Protein AF-A0A257LMH9-F1 (afdb_monomer_lite)

Structure (mmCIF, N/CA/C/O backbone):
data_AF-A0A257LMH9-F1
#
_entry.id   AF-A0A257LMH9-F1
#
loop_
_atom_site.group_PDB
_atom_site.id
_atom_site.type_symbol
_atom_site.label_atom_id
_atom_site.label_alt_id
_atom_site.label_comp_id
_atom_site.label_asym_id
_atom_site.label_entity_id
_atom_site.label_seq_id
_atom_site.pdbx_PDB_ins_code
_atom_site.Cartn_x
_atom_site.Cartn_y
_atom_site.Cartn_z
_atom_site.occupancy
_atom_site.B_iso_or_equiv
_atom_site.auth_seq_id
_atom_site.auth_comp_id
_atom_site.auth_asym_id
_atom_site.auth_atom_id
_atom_site.pdbx_PDB_model_num
ATOM 1 N N . SER A 1 1 ? 42.436 -6.510 -31.311 1.00 40.59 1 SER A N 1
ATOM 2 C CA . SER A 1 1 ? 41.324 -6.648 -30.361 1.00 40.59 1 SER A CA 1
ATOM 3 C C . SER A 1 1 ? 40.575 -5.339 -30.351 1.00 40.59 1 SER A C 1
ATOM 5 O O . SER A 1 1 ? 41.022 -4.417 -29.686 1.00 40.59 1 SER A O 1
ATOM 7 N N . ASP A 1 2 ? 39.540 -5.230 -31.183 1.00 46.16 2 ASP A N 1
ATOM 8 C CA . ASP A 1 2 ? 38.644 -4.071 -31.188 1.00 46.16 2 ASP A CA 1
ATOM 9 C C . ASP A 1 2 ? 37.632 -4.255 -30.064 1.00 46.16 2 ASP A C 1
ATOM 11 O O . ASP A 1 2 ? 36.817 -5.180 -30.085 1.00 46.16 2 ASP A O 1
ATOM 15 N N . ASP A 1 3 ? 37.742 -3.402 -29.055 1.00 53.22 3 ASP A N 1
ATOM 16 C CA . ASP A 1 3 ? 36.813 -3.341 -27.940 1.00 53.22 3 ASP A CA 1
ATOM 17 C C . ASP A 1 3 ? 35.546 -2.622 -28.434 1.00 53.22 3 ASP A C 1
ATOM 19 O O . ASP A 1 3 ? 35.486 -1.393 -28.525 1.00 53.22 3 ASP A O 1
ATOM 23 N N . LEU A 1 4 ? 34.556 -3.410 -28.863 1.00 55.22 4 LEU A N 1
ATOM 24 C CA . LEU A 1 4 ? 33.234 -2.961 -29.312 1.00 55.22 4 LEU A CA 1
ATOM 25 C C . LEU A 1 4 ? 32.451 -2.388 -28.125 1.00 55.22 4 LEU A C 1
ATOM 27 O O . LEU A 1 4 ? 31.513 -2.996 -27.609 1.00 55.22 4 LEU A O 1
ATOM 31 N N . THR A 1 5 ? 32.828 -1.192 -27.685 1.00 62.03 5 THR A N 1
ATOM 32 C CA . THR A 1 5 ? 31.964 -0.399 -26.815 1.00 62.03 5 THR A CA 1
ATOM 33 C C . THR A 1 5 ? 30.799 0.115 -27.667 1.00 62.03 5 THR A C 1
ATOM 35 O O . THR A 1 5 ? 31.030 0.764 -28.691 1.00 62.03 5 THR A O 1
ATOM 38 N N . PRO A 1 6 ? 29.534 -0.206 -27.327 1.00 61.66 6 PRO A N 1
ATOM 39 C CA . PRO A 1 6 ? 28.395 0.356 -28.041 1.00 61.66 6 PRO A CA 1
ATOM 40 C C . PRO A 1 6 ? 28.499 1.881 -28.000 1.00 61.66 6 PRO A C 1
ATOM 42 O O . PRO A 1 6 ? 28.875 2.451 -26.972 1.00 61.66 6 PRO A O 1
ATOM 45 N N . SER A 1 7 ? 28.175 2.545 -29.115 1.00 67.06 7 SER A N 1
ATOM 46 C CA . SER A 1 7 ? 28.100 4.004 -29.151 1.00 67.06 7 SER A CA 1
ATOM 47 C C . SER A 1 7 ? 27.263 4.465 -27.956 1.00 67.06 7 SER A C 1
ATOM 49 O O . SER A 1 7 ? 26.165 3.958 -27.734 1.00 67.06 7 SER A O 1
ATOM 51 N N . SER A 1 8 ? 27.814 5.374 -27.144 1.00 75.38 8 SER A N 1
ATOM 52 C CA . SER A 1 8 ? 27.249 5.788 -25.844 1.00 75.38 8 SER A CA 1
ATOM 53 C C . SER A 1 8 ? 25.739 6.081 -25.906 1.00 75.38 8 SER A C 1
ATOM 55 O O . SER A 1 8 ? 24.995 5.758 -24.981 1.00 75.38 8 SER A O 1
ATOM 57 N N . ASN A 1 9 ? 25.279 6.594 -27.054 1.00 85.12 9 ASN A N 1
ATOM 58 C CA . ASN A 1 9 ? 23.871 6.839 -27.346 1.00 85.12 9 ASN A CA 1
ATOM 59 C C . ASN A 1 9 ? 23.023 5.552 -27.412 1.00 85.12 9 ASN A C 1
ATOM 61 O O . ASN A 1 9 ? 22.050 5.428 -26.679 1.00 85.12 9 ASN A O 1
ATOM 65 N N . LEU A 1 10 ? 23.442 4.541 -28.186 1.00 91.50 10 LEU A N 1
ATOM 66 C CA . LEU A 1 10 ? 22.728 3.262 -28.291 1.00 91.50 10 LEU A CA 1
ATOM 67 C C . LEU A 1 10 ? 22.630 2.552 -26.933 1.00 91.50 10 LEU A C 1
ATOM 69 O O . LEU A 1 10 ? 21.593 1.982 -26.598 1.00 91.50 10 LEU A O 1
ATOM 73 N N . PHE A 1 11 ? 23.703 2.583 -26.138 1.00 92.19 11 PHE A N 1
ATOM 74 C CA . PHE A 1 11 ? 23.678 2.003 -24.796 1.00 92.19 11 PHE A CA 1
ATOM 75 C C . PHE A 1 11 ? 22.694 2.733 -23.872 1.00 92.19 11 PHE A C 1
ATOM 77 O O . PHE A 1 11 ? 21.939 2.074 -23.154 1.00 92.19 11 PHE A O 1
ATOM 84 N N . SER A 1 12 ? 22.681 4.073 -23.894 1.00 93.75 12 SER A N 1
ATOM 85 C CA . SER A 1 12 ? 21.724 4.864 -23.112 1.00 93.75 12 SER A CA 1
ATOM 86 C C . SER A 1 12 ? 20.286 4.569 -23.532 1.00 93.75 12 SER A C 1
ATOM 88 O O . SER A 1 12 ? 19.462 4.286 -22.667 1.00 93.75 12 SER A O 1
ATOM 90 N N . ASP A 1 13 ? 20.008 4.531 -24.836 1.00 95.00 13 ASP A N 1
ATOM 91 C CA . ASP A 1 13 ? 18.673 4.256 -25.372 1.00 95.00 13 ASP A CA 1
ATOM 92 C C . ASP A 1 13 ? 18.162 2.878 -24.931 1.00 95.00 13 ASP A C 1
ATOM 94 O O . ASP A 1 13 ? 17.058 2.749 -24.401 1.00 95.00 13 ASP A O 1
ATOM 98 N N . VAL A 1 14 ? 18.984 1.831 -25.074 1.00 96.00 14 VAL A N 1
ATOM 99 C CA . VAL A 1 14 ? 18.616 0.470 -24.645 1.00 96.00 14 VAL A CA 1
ATOM 100 C C . VAL A 1 14 ? 18.404 0.406 -23.131 1.00 96.00 14 VAL A C 1
ATOM 102 O O . VAL A 1 14 ? 17.457 -0.234 -22.663 1.00 96.00 14 VAL A O 1
ATOM 105 N N . ARG A 1 15 ? 19.256 1.077 -22.345 1.00 96.00 15 ARG A N 1
ATOM 106 C CA . ARG A 1 15 ? 19.101 1.164 -20.888 1.00 96.00 15 ARG A CA 1
ATOM 107 C C . ARG A 1 15 ? 17.784 1.842 -20.513 1.00 96.00 15 ARG A C 1
ATOM 109 O O . ARG A 1 15 ? 17.106 1.353 -19.609 1.00 96.00 15 ARG A O 1
ATOM 116 N N . ASP A 1 16 ? 17.427 2.927 -21.187 1.00 96.44 16 ASP A N 1
ATOM 117 C CA . ASP A 1 16 ? 16.239 3.721 -20.875 1.00 96.44 16 ASP A CA 1
ATOM 118 C C . ASP A 1 16 ? 14.958 2.973 -21.282 1.00 96.44 16 ASP A C 1
ATOM 120 O O . ASP A 1 16 ? 14.041 2.862 -20.468 1.00 96.44 16 ASP A O 1
ATOM 124 N N . ILE A 1 17 ? 14.950 2.298 -22.441 1.00 97.38 17 ILE A N 1
ATOM 125 C CA . ILE A 1 17 ? 13.869 1.379 -22.846 1.00 97.38 17 ILE A CA 1
ATOM 126 C C . ILE A 1 17 ? 13.663 0.280 -21.791 1.00 97.38 17 ILE A C 1
ATOM 128 O O . ILE A 1 17 ? 12.533 0.006 -21.375 1.00 97.38 17 ILE A O 1
ATOM 132 N N . LEU A 1 18 ? 14.747 -0.351 -21.321 1.00 96.31 18 LEU A N 1
ATOM 133 C CA . LEU A 1 18 ? 14.668 -1.387 -20.286 1.00 96.31 18 LEU A CA 1
ATOM 134 C C . LEU A 1 18 ? 14.183 -0.825 -18.944 1.00 96.31 18 LEU A C 1
ATOM 136 O O . LEU A 1 18 ? 13.413 -1.487 -18.241 1.00 96.31 18 LEU A O 1
ATOM 140 N N . ALA A 1 19 ? 14.633 0.371 -18.568 1.00 95.50 19 ALA A N 1
ATOM 141 C CA . ALA A 1 19 ? 14.211 1.036 -17.343 1.00 95.50 19 ALA A CA 1
ATOM 142 C C . ALA A 1 19 ? 12.713 1.372 -17.372 1.00 95.50 19 ALA A C 1
ATOM 144 O O . ALA A 1 19 ? 12.016 1.115 -16.386 1.00 95.50 19 ALA A O 1
ATOM 145 N N . ASP A 1 20 ? 12.205 1.871 -18.496 1.00 95.25 20 ASP A N 1
ATOM 146 C CA . ASP A 1 20 ? 10.794 2.211 -18.660 1.00 95.25 20 ASP A CA 1
ATOM 147 C C . ASP A 1 20 ? 9.905 0.965 -18.692 1.00 95.25 20 ASP A C 1
ATOM 149 O O . ASP A 1 20 ? 8.897 0.917 -17.981 1.00 95.25 20 ASP A O 1
ATOM 153 N N . ALA A 1 21 ? 10.315 -0.089 -19.407 1.00 95.38 21 ALA A N 1
ATOM 154 C CA . ALA A 1 21 ? 9.603 -1.367 -19.414 1.00 95.38 21 ALA A CA 1
ATOM 155 C C . ALA A 1 21 ? 9.501 -1.970 -18.002 1.00 95.38 21 ALA A C 1
ATOM 157 O O . ALA A 1 21 ? 8.430 -2.410 -17.574 1.00 95.38 21 ALA A O 1
ATOM 158 N N . ARG A 1 22 ? 10.599 -1.935 -17.232 1.00 93.62 22 ARG A N 1
ATOM 159 C CA . ARG A 1 22 ? 10.604 -2.375 -15.829 1.00 93.62 22 ARG A CA 1
ATOM 160 C C . ARG A 1 22 ? 9.681 -1.518 -14.973 1.00 93.62 22 ARG A C 1
ATOM 162 O O . ARG A 1 22 ? 8.899 -2.072 -14.204 1.00 93.62 22 ARG A O 1
ATOM 169 N N . ARG A 1 23 ? 9.738 -0.188 -15.103 1.00 89.88 23 ARG A N 1
ATOM 170 C CA . ARG A 1 23 ? 8.880 0.733 -14.341 1.00 89.88 23 ARG A CA 1
ATOM 171 C C . ARG A 1 23 ? 7.401 0.445 -14.601 1.00 89.88 23 ARG A C 1
ATOM 173 O O . ARG A 1 23 ? 6.645 0.311 -13.643 1.00 89.88 23 ARG A O 1
ATOM 180 N N . ALA A 1 24 ? 7.015 0.270 -15.863 1.00 88.06 24 ALA A N 1
ATOM 181 C CA . ALA A 1 24 ? 5.647 -0.068 -16.245 1.00 88.06 24 ALA A CA 1
ATOM 182 C C . ALA A 1 24 ? 5.187 -1.401 -15.628 1.00 88.06 24 ALA A C 1
ATOM 184 O O . ALA A 1 24 ? 4.109 -1.465 -15.032 1.00 88.06 24 ALA A O 1
ATOM 185 N N . ALA A 1 25 ? 6.026 -2.441 -15.696 1.00 90.88 25 ALA A N 1
ATOM 186 C CA . ALA A 1 25 ? 5.729 -3.737 -15.090 1.00 90.88 25 ALA A CA 1
ATOM 187 C C . ALA A 1 25 ? 5.557 -3.634 -13.564 1.00 90.88 25 ALA A C 1
ATOM 189 O O . ALA A 1 25 ? 4.579 -4.144 -13.017 1.00 90.88 25 ALA A O 1
ATOM 190 N N . TYR A 1 26 ? 6.461 -2.929 -12.875 1.00 87.19 26 TYR A N 1
ATOM 191 C CA . TYR A 1 26 ? 6.362 -2.718 -11.429 1.00 87.19 26 TYR A CA 1
ATOM 192 C C . TYR A 1 26 ? 5.079 -1.985 -11.038 1.00 87.19 26 TYR A C 1
ATOM 194 O O . TYR A 1 26 ? 4.421 -2.392 -10.081 1.00 87.19 26 TYR A O 1
ATOM 202 N N . THR A 1 27 ? 4.702 -0.937 -11.772 1.00 84.88 27 THR A N 1
ATOM 203 C CA . THR A 1 27 ? 3.460 -0.202 -11.517 1.00 84.88 27 THR A CA 1
ATOM 204 C C . THR A 1 27 ? 2.241 -1.102 -11.697 1.00 84.88 27 THR A C 1
ATOM 206 O O . THR A 1 27 ? 1.414 -1.168 -10.791 1.00 84.88 27 THR A O 1
ATOM 209 N N . ALA A 1 28 ? 2.158 -1.850 -12.801 1.00 86.75 28 ALA A N 1
ATOM 210 C CA . ALA A 1 28 ? 1.034 -2.745 -13.072 1.00 86.75 28 ALA A CA 1
ATOM 211 C C . ALA A 1 28 ? 0.881 -3.829 -11.990 1.00 86.75 28 ALA A C 1
ATOM 213 O O . ALA A 1 28 ? -0.214 -4.038 -11.463 1.00 86.75 28 ALA A O 1
ATOM 214 N N . VAL A 1 29 ? 1.991 -4.468 -11.603 1.00 88.31 29 VAL A N 1
ATOM 215 C CA . VAL A 1 29 ? 2.006 -5.466 -10.525 1.00 88.31 29 VAL A CA 1
ATOM 216 C C . VAL A 1 29 ? 1.597 -4.834 -9.198 1.00 88.31 29 VAL A C 1
ATOM 218 O O . VAL A 1 29 ? 0.765 -5.392 -8.487 1.00 88.31 29 VAL A O 1
ATOM 221 N N . ASN A 1 30 ? 2.131 -3.658 -8.860 1.00 87.12 30 ASN A N 1
ATOM 222 C CA . ASN A 1 30 ? 1.775 -2.973 -7.622 1.00 87.12 30 ASN A CA 1
ATOM 223 C C . ASN A 1 30 ? 0.272 -2.664 -7.556 1.00 87.12 30 ASN A C 1
ATOM 225 O O . ASN A 1 30 ? -0.362 -2.971 -6.547 1.00 87.12 30 ASN A O 1
ATOM 229 N N . SER A 1 31 ? -0.307 -2.106 -8.623 1.00 85.06 31 SER A N 1
ATOM 230 C CA . SER A 1 31 ? -1.738 -1.792 -8.675 1.00 85.06 31 SER A CA 1
ATOM 231 C C . SER A 1 31 ? -2.597 -3.050 -8.514 1.00 85.06 31 SER A C 1
ATOM 233 O O . SER A 1 31 ? -3.538 -3.049 -7.718 1.00 85.06 31 SER A O 1
ATOM 235 N N . ALA A 1 32 ? -2.245 -4.140 -9.204 1.00 88.38 32 ALA A N 1
ATOM 236 C CA . ALA A 1 32 ? -2.947 -5.417 -9.089 1.00 88.38 32 ALA A CA 1
ATOM 237 C C . ALA A 1 32 ? -2.871 -5.991 -7.664 1.00 88.38 32 ALA A C 1
ATOM 239 O O . ALA A 1 32 ? -3.884 -6.416 -7.108 1.00 88.38 32 ALA A O 1
ATOM 240 N N . MET A 1 33 ? -1.692 -5.946 -7.036 1.00 90.12 33 MET A N 1
ATOM 241 C CA . MET A 1 33 ? -1.501 -6.447 -5.673 1.00 90.12 33 MET A CA 1
ATOM 242 C C . MET A 1 33 ? -2.252 -5.612 -4.635 1.00 90.12 33 MET A C 1
ATOM 244 O O . MET A 1 33 ? -2.874 -6.176 -3.740 1.00 90.12 33 MET A O 1
ATOM 248 N N . VAL A 1 34 ? -2.249 -4.280 -4.751 1.00 89.56 34 VAL A N 1
ATOM 249 C CA . VAL A 1 34 ? -3.021 -3.404 -3.852 1.00 89.56 34 VAL A CA 1
ATOM 250 C C . VAL A 1 34 ? -4.517 -3.700 -3.961 1.00 89.56 34 VAL A C 1
ATOM 252 O O . VAL A 1 34 ? -5.185 -3.827 -2.933 1.00 89.56 34 VAL A O 1
ATOM 255 N N . ALA A 1 35 ? -5.036 -3.880 -5.178 1.00 88.44 35 ALA A N 1
ATOM 256 C CA . ALA A 1 35 ? -6.424 -4.285 -5.381 1.00 88.44 35 ALA A CA 1
ATOM 257 C C . ALA A 1 35 ? -6.712 -5.653 -4.739 1.00 88.44 35 ALA A C 1
ATOM 259 O O . ALA A 1 35 ? -7.690 -5.791 -4.005 1.00 88.44 35 ALA A O 1
ATOM 260 N N . ALA A 1 36 ? -5.834 -6.642 -4.935 1.00 91.75 36 ALA A N 1
ATOM 261 C CA . ALA A 1 36 ? -5.971 -7.963 -4.324 1.00 91.75 36 ALA A CA 1
ATOM 262 C C . ALA A 1 36 ? -5.987 -7.893 -2.788 1.00 91.75 36 ALA A C 1
ATOM 264 O O . ALA A 1 36 ? -6.843 -8.505 -2.153 1.00 91.75 36 ALA A O 1
ATOM 265 N N . TYR A 1 37 ? -5.103 -7.102 -2.175 1.00 92.38 37 TYR A N 1
ATOM 266 C CA . TYR A 1 37 ? -5.069 -6.914 -0.722 1.00 92.38 37 TYR A CA 1
ATOM 267 C C . TYR A 1 37 ? -6.358 -6.302 -0.175 1.00 92.38 37 TYR A C 1
ATOM 269 O O . TYR A 1 37 ? -6.825 -6.717 0.887 1.00 92.38 37 TYR A O 1
ATOM 277 N N . TRP A 1 38 ? -6.964 -5.356 -0.896 1.00 91.62 38 TRP A N 1
ATOM 278 C CA . TRP A 1 38 ? -8.267 -4.810 -0.518 1.00 91.62 38 TRP A CA 1
ATOM 279 C C . TRP A 1 38 ? -9.368 -5.877 -0.586 1.00 91.62 38 TRP A C 1
ATOM 281 O O . TRP A 1 38 ? -10.133 -6.026 0.365 1.00 91.62 38 TRP A O 1
ATOM 291 N N . GLN A 1 39 ? -9.406 -6.669 -1.664 1.00 91.81 39 GLN A N 1
ATOM 292 C CA . GLN A 1 39 ? -10.387 -7.751 -1.835 1.00 91.81 39 GLN A CA 1
ATOM 293 C C . GLN A 1 39 ? -10.243 -8.835 -0.760 1.00 91.81 39 GLN A C 1
ATOM 295 O O . GLN A 1 39 ? -11.241 -9.310 -0.221 1.00 91.81 39 GLN A O 1
ATOM 300 N N . ILE A 1 40 ? -9.006 -9.190 -0.395 1.00 93.69 40 ILE A N 1
ATOM 301 C CA . ILE A 1 40 ? -8.729 -10.105 0.720 1.00 93.69 40 ILE A CA 1
ATOM 302 C C . ILE A 1 40 ? -9.273 -9.518 2.025 1.00 93.69 40 ILE A C 1
ATOM 304 O O . ILE A 1 40 ? -9.949 -10.215 2.777 1.00 93.69 40 ILE A O 1
ATOM 308 N N . GLY A 1 41 ? -9.022 -8.230 2.276 1.00 93.00 41 GLY A N 1
ATOM 309 C CA . GLY A 1 41 ? -9.570 -7.517 3.426 1.00 93.00 41 GLY A CA 1
ATOM 310 C C . GLY A 1 41 ? -11.093 -7.574 3.495 1.00 93.00 41 GLY A C 1
ATOM 311 O O . GLY A 1 41 ? -11.639 -7.898 4.549 1.00 93.00 41 GLY A O 1
ATOM 312 N N . ARG A 1 42 ? -11.765 -7.324 2.365 1.00 92.31 42 ARG A N 1
ATOM 313 C CA . ARG A 1 42 ? -13.222 -7.435 2.242 1.00 92.31 42 ARG A CA 1
ATOM 314 C C . ARG A 1 42 ? -13.697 -8.838 2.597 1.00 92.31 42 ARG A C 1
ATOM 316 O O . ARG A 1 42 ? -14.545 -8.986 3.469 1.00 92.31 42 ARG A O 1
ATOM 323 N N . ARG A 1 43 ? -13.101 -9.863 1.980 1.00 93.69 43 ARG A N 1
ATOM 324 C CA . ARG A 1 43 ? -13.506 -11.258 2.182 1.00 93.69 43 ARG A CA 1
ATOM 325 C C . ARG A 1 43 ? -13.326 -11.715 3.630 1.00 93.69 43 ARG A C 1
ATOM 327 O O . ARG A 1 43 ? -14.172 -12.456 4.123 1.00 93.69 43 ARG A O 1
ATOM 334 N N . ILE A 1 44 ? -12.260 -11.263 4.303 1.00 92.56 44 ILE A N 1
ATOM 335 C CA . ILE A 1 44 ? -12.036 -11.504 5.738 1.00 92.56 44 ILE A CA 1
ATOM 336 C C . ILE A 1 44 ? -13.175 -10.897 6.563 1.00 92.56 44 ILE A C 1
ATOM 338 O O . ILE A 1 44 ? -13.734 -11.581 7.412 1.00 92.56 44 ILE A O 1
ATOM 342 N N . VAL A 1 45 ? -13.537 -9.634 6.314 1.00 91.31 45 VAL A N 1
ATOM 343 C CA . VAL A 1 45 ? -14.593 -8.951 7.079 1.00 91.31 45 VAL A CA 1
ATOM 344 C C . VAL A 1 45 ? -15.972 -9.561 6.823 1.00 91.31 45 VAL A C 1
ATOM 346 O O . VAL A 1 45 ? -16.737 -9.734 7.767 1.00 91.31 45 VAL A O 1
ATOM 349 N N . GLU A 1 46 ? -16.277 -9.940 5.582 1.00 90.19 46 GLU A N 1
ATOM 350 C CA . GLU A 1 46 ? -17.517 -10.649 5.236 1.00 90.19 46 GLU A CA 1
ATOM 351 C C . GLU A 1 46 ? -17.620 -12.000 5.963 1.00 90.19 46 GLU A C 1
ATOM 353 O O . GLU A 1 46 ? -18.670 -12.327 6.512 1.00 90.19 46 GLU A O 1
ATOM 358 N N . GLU A 1 47 ? -16.525 -12.769 6.023 1.00 89.19 47 GLU A N 1
ATOM 359 C CA . GLU A 1 47 ? -16.487 -14.054 6.738 1.00 89.19 47 GLU A CA 1
ATOM 360 C C . GLU A 1 47 ? -16.661 -13.870 8.255 1.00 89.19 47 GLU A C 1
ATOM 362 O O . GLU A 1 47 ? -17.405 -14.610 8.895 1.00 89.19 47 GLU A O 1
ATOM 367 N N . GLU A 1 48 ? -16.026 -12.846 8.836 1.00 86.00 48 GLU A N 1
ATOM 368 C CA . GLU A 1 48 ? -16.186 -12.501 10.255 1.00 86.00 48 GLU A CA 1
ATOM 369 C C . GLU A 1 48 ? -17.632 -12.111 10.607 1.00 86.00 48 GLU A C 1
ATOM 371 O O . GLU A 1 48 ? -18.093 -12.418 11.704 1.00 86.00 48 GLU A O 1
ATOM 376 N N . GLN A 1 49 ? -18.349 -11.447 9.695 1.00 80.75 49 GLN A N 1
ATOM 377 C CA . GLN A 1 49 ? -19.740 -11.019 9.894 1.00 80.75 49 GLN A CA 1
ATOM 378 C C . GLN A 1 49 ? -20.752 -12.153 9.670 1.00 80.75 49 GLN A C 1
ATOM 380 O O . GLN A 1 49 ? -21.764 -12.216 10.369 1.00 80.75 49 GLN A O 1
ATOM 385 N N . GLY A 1 50 ? -20.485 -13.053 8.717 1.00 70.31 50 GLY A N 1
ATOM 386 C CA . GLY A 1 50 ? -21.312 -14.236 8.447 1.00 70.31 50 GLY A CA 1
ATOM 387 C C . GLY A 1 50 ? -21.188 -15.328 9.516 1.00 70.31 50 GLY A C 1
ATOM 388 O O . GLY A 1 50 ? -22.122 -16.102 9.730 1.00 70.31 50 GLY A O 1
ATOM 389 N N . GLY A 1 51 ? -20.064 -15.368 10.238 1.00 62.31 51 GLY A N 1
ATOM 390 C CA . GLY A 1 51 ? -19.858 -16.229 11.400 1.00 62.31 51 GLY A CA 1
ATOM 391 C C . GLY A 1 51 ? -20.563 -15.686 12.644 1.00 62.31 51 GLY A C 1
ATOM 392 O O . GLY A 1 51 ? -19.942 -15.033 13.477 1.00 62.31 51 GLY A O 1
ATOM 393 N N . SER A 1 52 ? -21.862 -15.959 12.794 1.00 48.91 52 SER A N 1
ATOM 394 C CA . SER A 1 52 ? -22.672 -15.516 13.938 1.00 48.91 52 SER A CA 1
ATOM 395 C C . SER A 1 52 ? -21.965 -15.708 15.290 1.00 48.91 52 SER A C 1
ATOM 397 O O . SER A 1 52 ? -21.663 -16.835 15.679 1.00 48.91 52 SER A O 1
ATOM 399 N N . ALA A 1 53 ? -21.761 -14.611 16.026 1.00 48.50 53 ALA A N 1
ATOM 400 C CA . ALA A 1 53 ? -21.679 -14.562 17.492 1.00 48.50 53 ALA A CA 1
ATOM 401 C C . ALA A 1 53 ? -20.794 -15.615 18.200 1.00 48.50 53 ALA A C 1
ATOM 403 O O . ALA A 1 53 ? -21.084 -16.015 19.327 1.00 48.50 53 ALA A O 1
ATOM 404 N N . LYS A 1 54 ? -19.697 -16.069 17.586 1.00 52.50 54 LYS A N 1
ATOM 405 C CA . LYS A 1 54 ? -18.695 -16.903 18.262 1.00 52.50 54 LYS A CA 1
ATOM 406 C C . LYS A 1 54 ? -17.396 -16.121 18.311 1.00 52.50 54 LYS A C 1
ATOM 408 O O . LYS A 1 54 ? -16.658 -16.111 17.330 1.00 52.50 54 LYS A O 1
ATOM 413 N N . SER A 1 55 ? -17.100 -15.482 19.446 1.00 54.03 55 SER A N 1
ATOM 414 C CA . SER A 1 55 ? -15.855 -14.715 19.637 1.00 54.03 55 SER A CA 1
ATOM 415 C C . SER A 1 55 ? -14.594 -15.528 19.287 1.00 54.03 55 SER A C 1
ATOM 417 O O . SER A 1 55 ? -13.607 -14.959 18.842 1.00 54.03 55 SER A O 1
ATOM 419 N N . ASN A 1 56 ? -14.667 -16.864 19.343 1.00 58.16 56 ASN A N 1
ATOM 420 C CA . ASN A 1 56 ? -13.586 -17.775 18.951 1.00 58.16 56 ASN A CA 1
ATOM 421 C C . ASN A 1 56 ? -13.347 -17.921 17.433 1.00 58.16 56 ASN A C 1
ATOM 423 O O . ASN A 1 56 ? -12.277 -18.386 17.039 1.00 58.16 56 ASN A O 1
ATOM 427 N N . TYR A 1 57 ? -14.312 -17.595 16.563 1.00 59.94 57 TYR A N 1
ATOM 428 C CA . TYR A 1 57 ? -14.171 -17.818 15.115 1.00 59.94 57 TYR A CA 1
ATOM 429 C C . TYR A 1 57 ? -13.253 -16.771 14.468 1.00 59.94 57 TYR A C 1
ATOM 431 O O . TYR A 1 57 ? -12.302 -17.127 13.772 1.00 59.94 57 TYR A O 1
ATOM 439 N N . GLY A 1 58 ? -13.451 -15.490 14.799 1.00 62.56 58 GLY A N 1
ATOM 440 C CA . GLY A 1 58 ? -12.557 -14.408 14.367 1.00 62.56 58 GLY A CA 1
ATOM 441 C C . GLY A 1 58 ? -11.130 -14.556 14.913 1.00 62.56 58 GLY A C 1
ATOM 442 O O . GLY A 1 58 ? -10.162 -14.254 14.214 1.00 62.56 58 GLY A O 1
ATOM 443 N N . GLU A 1 59 ? -10.978 -15.098 16.129 1.00 70.44 59 GLU A N 1
ATOM 444 C CA . GLU A 1 59 ? -9.665 -15.349 16.740 1.00 70.44 59 GLU A CA 1
ATOM 445 C C . GLU A 1 59 ? -8.852 -16.427 16.005 1.00 70.44 59 GLU A C 1
ATOM 447 O O . GLU A 1 59 ? -7.626 -16.317 15.920 1.00 70.44 59 GLU A O 1
ATOM 452 N N . ARG A 1 60 ? -9.511 -17.443 15.429 1.00 83.38 60 ARG A N 1
ATOM 453 C CA . ARG A 1 60 ? -8.851 -18.560 14.725 1.00 83.38 60 ARG A CA 1
ATOM 454 C C . ARG A 1 60 ? -8.729 -18.381 13.213 1.00 83.38 60 ARG A C 1
ATOM 456 O O . ARG A 1 60 ? -7.801 -18.942 12.628 1.00 83.38 60 ARG A O 1
ATOM 463 N N . LEU A 1 61 ? -9.587 -17.567 12.599 1.00 87.94 61 LEU A N 1
ATOM 464 C CA . LEU A 1 61 ? -9.607 -17.344 11.151 1.00 87.94 61 LEU A CA 1
ATOM 465 C C . LEU A 1 61 ? -8.256 -16.844 10.620 1.00 87.94 61 LEU A C 1
ATOM 467 O O . LEU A 1 61 ? -7.656 -17.454 9.737 1.00 87.94 61 LEU A O 1
ATOM 471 N N . LEU A 1 62 ? -7.748 -15.739 11.170 1.00 92.06 62 LEU A N 1
ATOM 472 C CA . LEU A 1 62 ? -6.517 -15.114 10.680 1.00 92.06 62 LEU A CA 1
ATOM 473 C C . LEU A 1 62 ? -5.258 -15.982 10.889 1.00 92.06 62 LEU A C 1
ATOM 475 O O . LEU A 1 62 ? -4.438 -16.044 9.967 1.00 92.06 62 LEU A O 1
ATOM 479 N N . PRO A 1 63 ? -5.049 -16.650 12.045 1.00 93.50 63 PRO A N 1
ATOM 480 C CA . PRO A 1 63 ? -3.921 -17.566 12.214 1.00 93.50 63 PRO A CA 1
ATOM 481 C C . PRO A 1 63 ? -3.952 -18.757 11.249 1.00 93.50 63 PRO A C 1
ATOM 483 O O . PRO A 1 63 ? -2.912 -19.116 10.690 1.00 93.50 63 PRO A O 1
ATOM 486 N N . GLU A 1 64 ? -5.123 -19.360 11.030 1.00 93.00 64 GLU A N 1
ATOM 487 C CA . GLU A 1 64 ? -5.280 -20.499 10.118 1.00 93.00 64 GLU A CA 1
ATOM 488 C C . GLU A 1 64 ? -5.056 -20.075 8.662 1.00 93.00 64 GLU A C 1
ATOM 490 O O . GLU A 1 64 ? -4.247 -20.689 7.958 1.00 93.00 64 GLU A O 1
ATOM 495 N N . LEU A 1 65 ? -5.669 -18.962 8.248 1.00 94.19 65 LEU A N 1
ATOM 496 C CA . LEU A 1 65 ? -5.497 -18.391 6.915 1.00 94.19 65 LEU A CA 1
ATOM 497 C C . LEU A 1 65 ? -4.034 -18.012 6.651 1.00 94.19 65 LEU A C 1
ATOM 499 O O . LEU A 1 65 ? -3.502 -18.302 5.582 1.00 94.19 65 LEU A O 1
ATOM 503 N N . SER A 1 66 ? -3.348 -17.431 7.640 1.00 95.56 66 SER A N 1
ATOM 504 C CA . SER A 1 66 ? -1.927 -17.103 7.511 1.00 95.56 66 SER A CA 1
ATOM 505 C C . SER A 1 66 ? -1.076 -18.346 7.293 1.00 95.56 66 SER A C 1
ATOM 507 O O . SER A 1 66 ? -0.210 -18.337 6.420 1.00 95.56 66 SER A O 1
ATOM 509 N N . ARG A 1 67 ? -1.317 -19.422 8.051 1.00 95.62 67 ARG A N 1
ATOM 510 C CA . ARG A 1 67 ? -0.564 -20.674 7.910 1.00 95.62 67 ARG A CA 1
ATOM 511 C C . ARG A 1 67 ? -0.754 -21.278 6.520 1.00 95.62 67 ARG A C 1
ATOM 513 O O . ARG A 1 67 ? 0.235 -21.653 5.893 1.00 95.62 67 ARG A O 1
ATOM 520 N N . ALA A 1 68 ? -1.998 -21.348 6.046 1.00 96.25 68 ALA A N 1
ATOM 521 C CA . ALA A 1 68 ? -2.328 -21.900 4.735 1.00 96.25 68 ALA A CA 1
ATOM 522 C C . ALA A 1 68 ? -1.712 -21.068 3.599 1.00 96.25 68 ALA A C 1
ATOM 524 O O . ALA A 1 68 ? -0.931 -21.590 2.806 1.00 96.25 68 ALA A O 1
ATOM 525 N N . LEU A 1 69 ? -1.961 -19.756 3.582 1.00 96.31 69 LEU A N 1
ATOM 526 C CA . LEU A 1 69 ? -1.467 -18.877 2.520 1.00 96.31 69 LEU A CA 1
ATOM 527 C C . LEU A 1 69 ? 0.053 -18.701 2.555 1.00 96.31 69 LEU A C 1
ATOM 529 O O . LEU A 1 69 ? 0.673 -18.579 1.506 1.00 96.31 69 LEU A O 1
ATOM 533 N N . THR A 1 70 ? 0.684 -18.716 3.733 1.00 95.81 70 THR A N 1
ATOM 534 C CA . THR A 1 70 ? 2.153 -18.661 3.817 1.00 95.81 70 THR A CA 1
ATOM 535 C C . THR A 1 70 ? 2.786 -19.931 3.254 1.00 95.81 70 THR A C 1
ATOM 537 O O . THR A 1 70 ? 3.846 -19.855 2.636 1.00 95.81 70 THR A O 1
ATOM 540 N N . LYS A 1 71 ? 2.146 -21.094 3.437 1.00 96.25 71 LYS A N 1
ATOM 541 C CA . LYS A 1 71 ? 2.607 -22.361 2.859 1.00 96.25 71 LYS A CA 1
ATOM 542 C C . LYS A 1 71 ? 2.503 -22.362 1.331 1.00 96.25 71 LYS A C 1
ATOM 544 O O . LYS A 1 71 ? 3.392 -22.894 0.679 1.00 96.25 71 LYS A O 1
ATOM 549 N N . GLU A 1 72 ? 1.441 -21.781 0.782 1.00 97.00 72 GLU A N 1
ATOM 550 C CA . GLU A 1 72 ? 1.168 -21.784 -0.660 1.00 97.00 72 GLU A CA 1
ATOM 551 C C . GLU A 1 72 ? 1.882 -20.649 -1.413 1.00 97.00 72 GLU A C 1
ATOM 553 O O . GLU A 1 72 ? 2.508 -20.883 -2.442 1.00 97.00 72 GLU A O 1
ATOM 558 N N . PHE A 1 73 ? 1.848 -19.427 -0.877 1.00 93.38 73 PHE A N 1
ATOM 559 C CA . PHE A 1 73 ? 2.305 -18.208 -1.557 1.00 93.38 73 PHE A CA 1
ATOM 560 C C . PHE A 1 73 ? 3.506 -17.523 -0.882 1.00 93.38 73 PHE A C 1
ATOM 562 O O . PHE A 1 73 ? 4.027 -16.523 -1.381 1.00 93.38 73 PHE A O 1
ATOM 569 N N . GLY A 1 74 ? 3.967 -18.027 0.264 1.00 91.50 74 GLY A N 1
ATOM 570 C CA . GLY A 1 74 ? 5.151 -17.526 0.959 1.00 91.50 74 GLY A CA 1
ATOM 571 C C . GLY A 1 74 ? 4.903 -16.354 1.918 1.00 91.50 74 GLY A C 1
ATOM 572 O O . GLY A 1 74 ? 3.791 -16.055 2.352 1.00 91.50 74 GLY A O 1
ATOM 573 N N . LYS A 1 75 ? 5.990 -15.662 2.287 1.00 85.38 75 LYS A N 1
ATOM 574 C CA . LYS A 1 75 ? 6.052 -14.714 3.424 1.00 85.38 75 LYS A CA 1
ATOM 575 C C . LYS A 1 75 ? 5.143 -13.476 3.301 1.00 85.38 75 LYS A C 1
ATOM 577 O O . LYS A 1 75 ? 4.980 -12.743 4.277 1.00 85.38 75 LYS A O 1
ATOM 582 N N . GLY A 1 76 ? 4.540 -13.241 2.133 1.00 87.88 76 GLY A N 1
ATOM 583 C CA . GLY A 1 76 ? 3.592 -12.149 1.896 1.00 87.88 76 GLY A CA 1
ATOM 584 C C . GLY A 1 76 ? 2.296 -12.255 2.710 1.00 87.88 76 GLY A C 1
ATOM 585 O O . GLY A 1 76 ? 1.659 -11.232 2.953 1.00 87.88 76 GLY A O 1
ATOM 586 N N . PHE A 1 77 ? 1.953 -13.444 3.215 1.00 93.88 77 PHE A N 1
ATOM 587 C CA . PHE A 1 77 ? 0.669 -13.730 3.872 1.00 93.88 77 PHE A CA 1
ATOM 588 C C . PHE A 1 77 ? 0.800 -14.057 5.366 1.00 93.88 77 PHE A C 1
ATOM 590 O O . PHE A 1 77 ? 0.068 -14.871 5.935 1.00 93.88 77 PHE A O 1
ATOM 597 N N . SER A 1 78 ? 1.738 -13.383 6.031 1.00 94.00 78 SER A N 1
ATOM 598 C CA . SER A 1 78 ? 1.851 -13.431 7.489 1.00 94.00 78 SER A CA 1
ATOM 599 C C . SER A 1 78 ? 0.580 -12.917 8.178 1.00 94.00 78 SER A C 1
ATOM 601 O O . SER A 1 78 ? -0.157 -12.091 7.637 1.00 94.00 78 SER A O 1
ATOM 603 N N . TYR A 1 79 ? 0.364 -13.347 9.421 1.00 93.75 79 TYR A N 1
ATOM 604 C CA . TYR A 1 79 ? -0.759 -12.910 10.251 1.00 93.75 79 TYR A CA 1
ATOM 605 C C . TYR A 1 79 ? -0.846 -11.378 10.340 1.00 93.75 79 TYR A C 1
ATOM 607 O O . TYR A 1 79 ? -1.918 -10.794 10.188 1.00 93.75 79 TYR A O 1
ATOM 615 N N . ALA A 1 80 ? 0.301 -10.709 10.498 1.00 92.94 80 ALA A N 1
ATOM 616 C CA . ALA A 1 80 ? 0.381 -9.252 10.517 1.00 92.94 80 ALA A CA 1
ATOM 617 C C . ALA A 1 80 ? -0.081 -8.620 9.192 1.00 92.94 80 ALA A C 1
ATOM 619 O O . ALA A 1 80 ? -0.775 -7.603 9.207 1.00 92.94 80 ALA A O 1
ATOM 620 N N . ASN A 1 81 ? 0.265 -9.215 8.046 1.00 94.38 81 ASN A N 1
ATOM 621 C CA . ASN A 1 81 ? -0.194 -8.728 6.746 1.00 94.38 81 ASN A CA 1
ATOM 622 C C . ASN A 1 81 ? -1.693 -8.941 6.550 1.00 94.38 81 ASN A C 1
ATOM 624 O O . ASN A 1 81 ? -2.360 -8.006 6.124 1.00 94.38 81 ASN A O 1
ATOM 628 N N . LEU A 1 82 ? -2.243 -10.091 6.947 1.00 95.00 82 LEU A N 1
ATOM 629 C CA . LEU A 1 82 ? -3.690 -10.318 6.877 1.00 95.00 82 LEU A CA 1
ATOM 630 C C . LEU A 1 82 ? -4.471 -9.330 7.755 1.00 95.00 82 LEU A C 1
ATOM 632 O 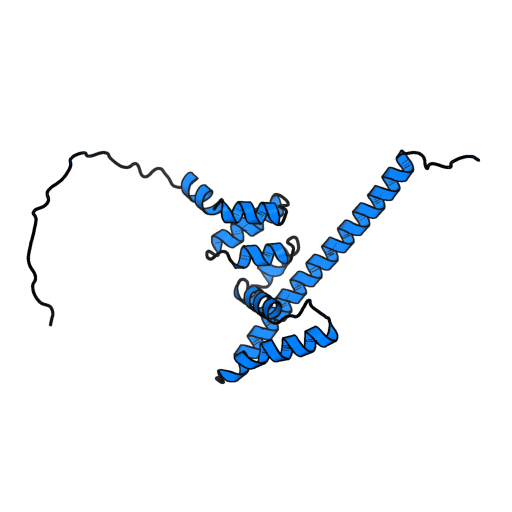O . LEU A 1 82 ? -5.496 -8.804 7.323 1.00 95.00 82 LEU A O 1
ATOM 636 N N . ARG A 1 83 ? -3.951 -8.982 8.941 1.00 94.50 83 ARG A N 1
ATOM 637 C CA . ARG A 1 83 ? -4.518 -7.895 9.760 1.00 94.50 83 ARG A CA 1
ATOM 638 C C . ARG A 1 83 ? -4.472 -6.546 9.049 1.00 94.50 83 ARG A C 1
ATOM 640 O O . ARG A 1 83 ? -5.439 -5.795 9.128 1.00 94.50 83 ARG A O 1
ATOM 647 N N . ASN A 1 84 ? -3.382 -6.241 8.345 1.00 94.75 84 ASN A N 1
ATOM 648 C CA . ASN A 1 84 ? -3.294 -5.015 7.552 1.00 94.75 84 ASN A CA 1
ATOM 649 C C . ASN A 1 84 ? -4.283 -5.029 6.375 1.00 94.75 84 ASN A C 1
ATOM 651 O O . ASN A 1 84 ? -4.882 -3.998 6.104 1.00 94.75 84 ASN A O 1
ATOM 655 N N . PHE A 1 85 ? -4.485 -6.162 5.695 1.00 94.31 85 PHE A N 1
ATOM 656 C CA . PHE A 1 85 ? -5.466 -6.287 4.608 1.00 94.31 85 PHE A CA 1
ATOM 657 C C . PHE A 1 85 ? -6.889 -6.075 5.127 1.00 94.31 85 PHE A C 1
ATOM 659 O O . PHE A 1 85 ? -7.636 -5.268 4.580 1.00 94.31 85 PHE A O 1
ATOM 666 N N . ARG A 1 86 ? -7.234 -6.709 6.252 1.00 94.25 86 ARG A N 1
ATOM 667 C CA . ARG A 1 86 ? -8.496 -6.474 6.965 1.00 94.25 86 ARG A CA 1
ATOM 668 C C . ARG A 1 86 ? -8.683 -4.994 7.311 1.00 94.25 86 ARG A C 1
ATOM 670 O O . ARG A 1 86 ? -9.717 -4.411 7.000 1.00 94.25 86 ARG A O 1
ATOM 677 N N . GLN A 1 87 ? -7.668 -4.367 7.909 1.00 92.88 87 GLN A N 1
ATOM 678 C CA . GLN A 1 87 ? -7.694 -2.936 8.218 1.00 92.88 87 GLN A CA 1
ATOM 679 C C . GLN A 1 87 ? -7.843 -2.083 6.956 1.00 92.88 87 GLN A C 1
ATOM 681 O O . GLN A 1 87 ? -8.508 -1.053 7.000 1.00 92.88 87 GLN A O 1
ATOM 686 N N . PHE A 1 88 ? -7.259 -2.498 5.834 1.00 92.56 88 PHE A N 1
ATOM 687 C CA . PHE A 1 88 ? -7.339 -1.766 4.577 1.00 92.56 88 PHE A CA 1
ATOM 688 C C . PHE A 1 88 ? -8.762 -1.661 4.057 1.00 92.56 88 PHE A C 1
ATOM 690 O O . PHE A 1 88 ? -9.194 -0.564 3.706 1.00 92.56 88 PHE A O 1
ATOM 697 N N . TYR A 1 89 ? -9.512 -2.757 4.113 1.00 91.75 89 TYR A N 1
ATOM 698 C CA . TYR A 1 89 ? -10.930 -2.723 3.791 1.00 91.75 89 TYR A CA 1
ATOM 699 C C . TYR A 1 89 ? -11.729 -1.868 4.786 1.00 91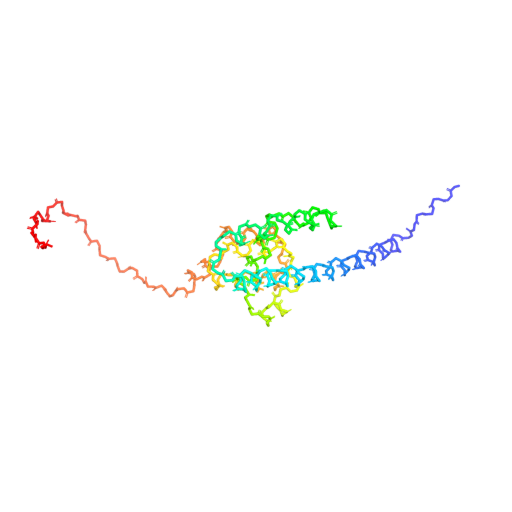.75 89 TYR A C 1
ATOM 701 O O . TYR A 1 89 ? -12.466 -0.982 4.372 1.00 91.75 89 TYR A O 1
ATOM 709 N N . LEU A 1 90 ? -11.526 -2.046 6.097 1.00 90.81 90 LEU A N 1
ATOM 710 C CA . LEU A 1 90 ? -12.257 -1.279 7.120 1.00 90.81 90 LEU A CA 1
ATOM 711 C C . LEU A 1 90 ? -11.979 0.228 7.076 1.00 90.81 90 LEU A C 1
ATOM 713 O O . LEU A 1 90 ? -12.863 1.034 7.347 1.00 90.81 90 LEU A O 1
ATOM 717 N N . THR A 1 91 ? -10.750 0.617 6.738 1.00 89.56 91 THR A N 1
ATOM 718 C CA . THR A 1 91 ? -10.372 2.031 6.587 1.00 89.56 91 THR A CA 1
ATOM 719 C C . THR A 1 91 ? -11.078 2.647 5.384 1.00 89.56 91 THR A C 1
ATOM 721 O O . THR A 1 91 ? -11.319 3.855 5.355 1.00 89.56 91 THR A O 1
ATOM 724 N N . TYR A 1 92 ? -11.390 1.821 4.386 1.00 87.06 92 TYR A N 1
ATOM 725 C CA . TYR A 1 92 ? -11.856 2.267 3.095 1.00 87.06 92 TYR A CA 1
ATOM 726 C C . TYR A 1 92 ? -12.861 1.296 2.449 1.00 87.06 92 TYR A C 1
ATOM 728 O O . TYR A 1 92 ? -12.532 0.623 1.463 1.00 87.06 92 TYR A O 1
ATOM 736 N N . PRO A 1 93 ? -14.086 1.229 2.983 1.00 84.50 93 PRO A N 1
ATOM 737 C CA . PRO A 1 93 ? -15.080 0.254 2.545 1.00 84.50 93 PRO A CA 1
ATOM 738 C C . PRO A 1 93 ? -15.652 0.560 1.155 1.00 84.50 93 PRO A C 1
ATOM 740 O O . PRO A 1 93 ? -16.138 -0.347 0.488 1.00 84.50 93 PRO A O 1
ATOM 743 N N . ASP A 1 94 ? -15.578 1.816 0.702 1.00 80.81 94 ASP A N 1
ATOM 744 C CA . ASP A 1 94 ? -16.120 2.241 -0.588 1.00 80.81 94 ASP A CA 1
ATOM 745 C C . ASP A 1 94 ? -15.235 1.780 -1.774 1.00 80.81 94 ASP A C 1
ATOM 747 O O . ASP A 1 94 ? -14.077 2.219 -1.896 1.00 80.81 94 ASP A O 1
ATOM 751 N N . PRO A 1 95 ? -15.766 0.938 -2.686 1.00 67.88 95 PRO A N 1
ATOM 752 C CA . PRO A 1 95 ? -15.056 0.486 -3.880 1.00 67.88 95 PRO A CA 1
ATOM 753 C C . PRO A 1 95 ? -14.671 1.617 -4.846 1.00 67.88 95 PRO A C 1
ATOM 755 O O . PRO A 1 95 ? -13.629 1.521 -5.499 1.00 67.88 95 PRO A O 1
ATOM 758 N N . GLN A 1 96 ? -15.466 2.689 -4.947 1.00 64.62 96 GLN A N 1
ATOM 759 C CA . GLN A 1 96 ? -15.217 3.790 -5.889 1.00 64.62 96 GLN A CA 1
ATOM 760 C C . GLN A 1 96 ? -13.963 4.581 -5.502 1.00 64.62 96 GLN A C 1
ATOM 762 O O . GLN A 1 96 ? -13.131 4.899 -6.357 1.00 64.62 96 GLN A O 1
ATOM 767 N N . ILE A 1 97 ? -13.755 4.795 -4.200 1.00 61.94 97 ILE A N 1
ATOM 768 C CA . ILE A 1 97 ? -12.540 5.428 -3.664 1.00 61.94 97 ILE A CA 1
ATOM 769 C C . ILE A 1 97 ? -11.322 4.508 -3.864 1.00 61.94 97 ILE A C 1
ATOM 771 O O . ILE A 1 97 ? -10.202 4.975 -4.083 1.00 61.94 97 ILE A O 1
ATOM 775 N N . CYS A 1 98 ? -11.524 3.187 -3.823 1.00 60.69 98 CYS A N 1
ATOM 776 C CA . CYS A 1 98 ? -10.444 2.217 -3.975 1.00 60.69 98 CYS A CA 1
ATOM 777 C C . CYS A 1 98 ? -9.900 2.123 -5.413 1.00 60.69 98 CYS A C 1
ATOM 779 O O . CYS A 1 98 ? -8.695 1.953 -5.588 1.00 60.69 98 CYS A O 1
ATOM 781 N N . TYR A 1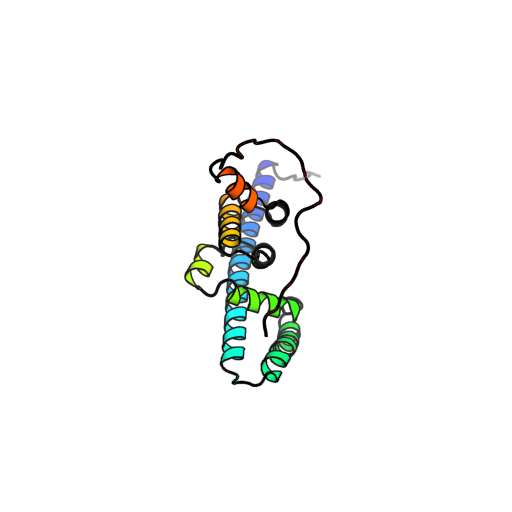 99 ? -10.746 2.246 -6.440 1.00 56.84 99 TYR A N 1
ATOM 782 C CA . TYR A 1 99 ? -10.305 2.130 -7.837 1.00 56.84 99 TYR A CA 1
ATOM 783 C C . TYR A 1 99 ? -9.652 3.410 -8.378 1.00 56.84 99 TYR A C 1
ATOM 785 O O . TYR A 1 99 ? -8.614 3.337 -9.038 1.00 56.84 99 TYR A O 1
ATOM 793 N N . ALA A 1 100 ? -10.230 4.580 -8.090 1.00 49.28 100 ALA A N 1
ATOM 794 C CA . ALA A 1 100 ? -9.795 5.841 -8.692 1.00 49.28 100 ALA A CA 1
ATOM 795 C C . ALA A 1 100 ? -8.593 6.496 -7.983 1.00 49.28 100 ALA A C 1
ATOM 797 O O . ALA A 1 100 ? -7.790 7.149 -8.643 1.00 49.28 100 ALA A O 1
ATOM 798 N N . VAL A 1 101 ? -8.452 6.310 -6.664 1.00 51.53 101 VAL A N 1
ATOM 799 C CA . VAL A 1 101 ? -7.550 7.121 -5.813 1.00 51.53 101 VAL A CA 1
ATOM 800 C C . VAL A 1 101 ? -6.416 6.300 -5.172 1.00 51.53 101 VAL A C 1
ATOM 802 O O . VAL A 1 101 ? -5.741 6.758 -4.254 1.00 51.53 101 VAL A O 1
ATOM 805 N N . ARG A 1 102 ? -6.256 5.015 -5.530 1.00 59.59 102 ARG A N 1
ATOM 806 C CA . ARG A 1 102 ? -5.315 4.116 -4.820 1.00 59.59 102 ARG A CA 1
ATOM 807 C C . ARG A 1 102 ? -4.498 3.177 -5.679 1.00 59.59 102 ARG A C 1
ATOM 809 O O . ARG A 1 102 ? -3.610 2.513 -5.143 1.00 59.59 102 ARG A O 1
ATOM 816 N N . SER A 1 103 ? -4.753 3.146 -6.982 1.00 60.50 103 SER A N 1
ATOM 817 C CA . SER A 1 103 ? -3.985 2.345 -7.936 1.00 60.50 103 SER A CA 1
ATOM 818 C C . SER A 1 103 ? -2.563 2.877 -8.139 1.00 60.50 103 SER A C 1
ATOM 820 O O . SER A 1 103 ? -1.686 2.104 -8.524 1.00 60.50 103 SER A O 1
ATOM 822 N N . LYS A 1 104 ? -2.308 4.161 -7.843 1.00 75.19 104 LYS A N 1
ATOM 823 C CA . LYS A 1 104 ? -0.990 4.799 -8.001 1.00 75.19 104 LYS A CA 1
ATOM 824 C C . LYS A 1 104 ? -0.086 4.683 -6.776 1.00 75.19 104 LYS A C 1
ATOM 826 O O . LYS A 1 104 ? 1.131 4.777 -6.911 1.00 75.19 104 LYS A O 1
ATOM 831 N N . LEU A 1 105 ? -0.660 4.469 -5.594 1.00 86.88 105 LEU A N 1
ATOM 832 C CA . LEU A 1 105 ? 0.105 4.311 -4.362 1.00 86.88 105 LEU A CA 1
ATOM 833 C C . LEU A 1 105 ? 0.485 2.846 -4.136 1.00 86.88 105 LEU A C 1
ATOM 835 O O . LEU A 1 105 ? -0.282 1.917 -4.385 1.00 86.88 105 LEU A O 1
ATOM 839 N N . SER A 1 106 ? 1.694 2.635 -3.634 1.00 89.81 106 SER A N 1
ATOM 840 C CA . SER A 1 106 ? 2.185 1.330 -3.211 1.00 89.81 106 SER A CA 1
ATOM 841 C C . SER A 1 106 ? 1.525 0.844 -1.927 1.00 89.81 106 SER A C 1
ATOM 843 O O . SER A 1 106 ? 1.056 1.628 -1.097 1.00 89.81 106 SER A O 1
ATOM 845 N N . TRP A 1 107 ? 1.557 -0.472 -1.711 1.00 91.00 107 TRP A N 1
ATOM 846 C CA . TRP A 1 107 ? 1.080 -1.074 -0.463 1.00 91.00 107 TRP A CA 1
ATOM 847 C C . TRP A 1 107 ? 1.728 -0.453 0.785 1.00 91.00 107 TRP A C 1
ATOM 849 O O . TRP A 1 107 ? 1.057 -0.210 1.787 1.00 91.00 107 TRP A O 1
ATOM 859 N N . THR A 1 108 ? 3.023 -0.135 0.724 1.00 92.50 108 THR A N 1
ATOM 860 C CA . THR A 1 108 ? 3.738 0.492 1.842 1.00 92.50 108 THR A CA 1
ATOM 861 C C . THR A 1 108 ? 3.193 1.883 2.161 1.00 92.50 108 THR A C 1
ATOM 863 O O . THR A 1 108 ? 3.025 2.215 3.333 1.00 92.50 108 THR A O 1
ATOM 866 N N . GLN A 1 109 ? 2.851 2.677 1.145 1.00 92.75 109 GLN A N 1
ATOM 867 C CA . GLN A 1 109 ? 2.233 3.990 1.344 1.00 92.75 109 GLN A CA 1
ATOM 868 C C . GLN A 1 109 ? 0.840 3.859 1.968 1.00 92.75 109 GLN A C 1
ATOM 870 O O . GLN A 1 109 ? 0.548 4.550 2.944 1.00 92.75 109 GLN A O 1
ATOM 875 N N . HIS A 1 110 ? 0.017 2.911 1.502 1.00 91.81 110 HIS A N 1
ATOM 876 C CA . HIS A 1 110 ? -1.279 2.621 2.134 1.00 91.81 110 HIS A CA 1
ATOM 877 C C . HIS A 1 110 ? -1.123 2.245 3.605 1.00 91.81 110 HIS A C 1
ATOM 879 O O . HIS A 1 110 ? -1.848 2.765 4.451 1.00 91.81 110 HIS A O 1
ATOM 885 N N . ARG A 1 111 ? -0.135 1.409 3.945 1.00 92.88 111 ARG A N 1
ATOM 886 C CA . ARG A 1 111 ? 0.155 1.044 5.341 1.00 92.88 111 ARG A CA 1
ATOM 887 C C . ARG A 1 111 ? 0.501 2.232 6.232 1.00 92.88 111 ARG A C 1
ATOM 889 O O . ARG A 1 111 ? 0.138 2.202 7.406 1.00 92.88 111 ARG A O 1
ATOM 896 N N . LEU A 1 112 ? 1.184 3.248 5.709 1.00 94.00 112 LEU A N 1
ATOM 897 C CA . LEU A 1 112 ? 1.455 4.478 6.456 1.00 94.00 112 LEU A CA 1
ATOM 898 C C . LEU A 1 112 ? 0.171 5.288 6.659 1.00 94.00 112 LEU A C 1
ATOM 900 O O . LEU A 1 112 ? -0.139 5.684 7.779 1.00 94.00 112 LEU A O 1
ATOM 904 N N . ILE A 1 113 ? -0.609 5.476 5.595 1.00 92.06 113 ILE A N 1
ATOM 905 C CA . ILE A 1 113 ? -1.805 6.327 5.617 1.00 92.06 113 ILE A CA 1
ATOM 906 C C . ILE A 1 113 ? -2.901 5.732 6.508 1.00 92.06 113 ILE A C 1
ATOM 908 O O . ILE A 1 113 ? -3.539 6.464 7.257 1.00 92.06 113 ILE A O 1
ATOM 912 N N . MET A 1 114 ? -3.093 4.410 6.507 1.00 91.88 114 MET A N 1
ATOM 913 C CA . MET A 1 114 ? -4.097 3.750 7.357 1.00 91.88 114 MET A CA 1
ATOM 914 C C . MET A 1 114 ? -3.883 3.969 8.861 1.00 91.88 114 MET A C 1
ATOM 916 O O . MET A 1 114 ? -4.818 3.800 9.637 1.00 91.88 114 MET A O 1
ATOM 920 N N . ARG A 1 115 ? -2.667 4.337 9.283 1.00 91.81 115 ARG A N 1
ATOM 921 C CA . ARG A 1 115 ? -2.345 4.645 10.685 1.00 91.81 115 ARG A CA 1
ATOM 922 C C . ARG A 1 115 ? -2.741 6.062 11.093 1.00 91.81 115 ARG A C 1
ATOM 924 O O . ARG A 1 115 ? -2.733 6.371 12.277 1.00 91.81 115 ARG A O 1
ATOM 931 N N . VAL A 1 116 ? -3.063 6.927 10.135 1.00 91.00 116 VAL A N 1
ATOM 932 C CA . VAL A 1 116 ? -3.542 8.282 10.411 1.00 91.00 116 VAL A CA 1
ATOM 933 C C . VAL A 1 116 ? -4.977 8.188 10.927 1.00 91.00 116 VAL A C 1
ATOM 935 O O . VAL A 1 116 ? -5.816 7.543 10.306 1.00 91.00 116 VAL A O 1
ATOM 938 N N . GLU A 1 117 ? -5.283 8.812 12.061 1.00 87.12 117 GLU A N 1
ATOM 939 C CA . GLU A 1 117 ? -6.590 8.667 12.723 1.00 87.12 117 GLU A CA 1
ATOM 940 C C . GLU A 1 117 ? -7.724 9.362 11.962 1.00 87.12 117 GLU A C 1
ATOM 942 O O . GLU A 1 117 ? -8.788 8.781 11.751 1.00 87.12 117 GLU A O 1
ATOM 947 N N . SER A 1 118 ? -7.482 10.590 11.503 1.00 89.06 118 SER A N 1
ATOM 948 C CA . SER A 1 118 ? -8.496 11.393 10.821 1.00 89.06 118 SER A CA 1
ATOM 949 C C . SER A 1 118 ? -8.694 10.959 9.367 1.00 89.06 118 SER A C 1
ATOM 951 O O . SER A 1 118 ? -7.737 10.888 8.592 1.00 89.06 118 SER A O 1
ATOM 953 N N . HIS A 1 119 ? -9.953 10.743 8.977 1.00 87.50 119 HIS A N 1
ATOM 954 C CA . HIS A 1 119 ? -10.337 10.455 7.595 1.00 87.50 119 HIS A CA 1
ATOM 955 C C . HIS A 1 119 ? -9.925 11.581 6.633 1.00 87.50 119 HIS A C 1
ATOM 957 O O . HIS A 1 119 ? -9.279 11.307 5.625 1.00 87.50 119 HIS A O 1
ATOM 963 N N . SER A 1 120 ? -10.185 12.844 6.987 1.00 87.31 120 SER A N 1
ATOM 964 C CA . SER A 1 120 ? -9.819 13.994 6.149 1.00 87.31 120 SER A CA 1
ATOM 965 C C . SER A 1 120 ? -8.303 14.130 5.976 1.00 87.31 120 SER A C 1
ATOM 967 O O . SER A 1 120 ? -7.818 14.481 4.900 1.00 87.31 120 SER A O 1
ATOM 969 N N . ALA A 1 121 ? -7.529 13.783 7.009 1.00 90.19 121 ALA A N 1
ATOM 970 C CA . ALA A 1 121 ? -6.075 13.741 6.913 1.00 90.19 121 ALA A CA 1
ATOM 971 C C . ALA A 1 121 ? -5.603 12.626 5.965 1.00 90.19 121 ALA A C 1
ATOM 973 O O . ALA A 1 121 ? -4.700 12.856 5.161 1.00 90.19 121 ALA A O 1
ATOM 974 N N . ARG A 1 122 ? -6.217 11.432 6.009 1.00 90.62 122 ARG A N 1
ATOM 975 C CA . ARG A 1 122 ? -5.898 10.342 5.067 1.00 90.62 122 ARG A CA 1
ATOM 976 C C . ARG A 1 122 ? -6.126 10.775 3.626 1.00 90.62 122 ARG A C 1
ATOM 978 O O . ARG A 1 122 ? -5.233 10.601 2.804 1.00 90.62 122 ARG A O 1
ATOM 985 N N . GLU A 1 123 ? -7.283 11.361 3.331 1.00 87.31 123 GLU A N 1
ATOM 986 C CA . GLU A 1 123 ? -7.610 11.838 1.983 1.00 87.31 123 GLU A CA 1
ATOM 987 C C . GLU A 1 123 ? -6.628 12.903 1.495 1.00 87.31 123 GLU A C 1
ATOM 989 O O . GLU A 1 123 ? -6.155 12.833 0.358 1.00 87.31 123 GLU A O 1
ATOM 994 N N . TYR A 1 124 ? -6.252 13.842 2.369 1.00 89.69 124 TYR A N 1
ATOM 995 C CA . TYR A 1 124 ? -5.222 14.831 2.069 1.00 89.69 124 TYR A CA 1
ATOM 996 C C . TYR A 1 124 ? -3.898 14.169 1.670 1.00 89.69 124 TYR A C 1
ATOM 998 O O . TYR A 1 124 ? -3.334 14.502 0.626 1.00 89.69 124 TYR A O 1
ATOM 1006 N N . TYR A 1 125 ? -3.413 13.216 2.472 1.00 91.00 125 TYR A N 1
ATOM 1007 C CA . TYR A 1 125 ? -2.146 12.536 2.207 1.00 91.00 125 TYR A CA 1
ATOM 1008 C C . TYR A 1 125 ? -2.189 11.688 0.938 1.00 91.00 125 TYR A C 1
ATOM 1010 O O . TYR A 1 125 ? -1.217 11.700 0.189 1.00 91.00 125 TYR A O 1
ATOM 1018 N N . ILE A 1 126 ? -3.301 11.000 0.667 1.00 88.62 126 ILE A N 1
ATOM 1019 C CA . ILE A 1 126 ? -3.492 10.240 -0.575 1.00 88.62 126 ILE A CA 1
ATOM 1020 C C . ILE A 1 126 ? -3.392 11.185 -1.774 1.00 88.62 126 ILE A C 1
ATOM 1022 O O . ILE A 1 126 ? -2.538 11.000 -2.639 1.00 88.62 126 ILE A O 1
ATOM 1026 N N . LYS A 1 127 ? -4.215 12.239 -1.788 1.00 88.06 127 LYS A N 1
ATOM 1027 C CA . LYS A 1 127 ? -4.291 13.180 -2.908 1.00 88.06 127 LYS A CA 1
ATOM 1028 C C . LYS A 1 127 ? -2.949 13.863 -3.166 1.00 88.06 127 LYS A C 1
ATOM 1030 O O . LYS A 1 127 ? -2.510 13.939 -4.310 1.00 88.06 127 LYS A O 1
ATOM 1035 N N . ARG A 1 128 ? -2.274 14.326 -2.110 1.00 89.94 128 ARG A N 1
ATOM 1036 C CA . ARG A 1 128 ? -0.951 14.959 -2.220 1.00 89.94 128 ARG A CA 1
ATOM 1037 C C . ARG A 1 128 ? 0.114 13.987 -2.705 1.00 89.94 128 ARG A C 1
ATOM 1039 O O . ARG A 1 128 ? 0.875 14.337 -3.601 1.00 89.94 128 ARG A O 1
ATOM 1046 N N . ALA A 1 129 ? 0.143 12.771 -2.161 1.00 90.31 129 ALA A N 1
ATOM 1047 C CA . ALA A 1 129 ? 1.124 11.772 -2.562 1.00 90.31 129 ALA A CA 1
ATOM 1048 C C . ALA A 1 129 ? 0.991 11.391 -4.042 1.00 90.31 129 ALA A C 1
ATOM 1050 O O . ALA A 1 129 ? 2.008 11.207 -4.707 1.00 90.31 129 ALA A O 1
ATOM 1051 N N . GLU A 1 130 ? -0.234 11.317 -4.566 1.00 85.62 130 GLU A N 1
ATOM 1052 C CA . GLU A 1 130 ? -0.481 11.060 -5.987 1.00 85.62 130 GLU A CA 1
ATOM 1053 C C . GLU A 1 130 ? -0.134 12.253 -6.883 1.00 85.62 130 GLU A C 1
ATOM 1055 O O . GLU A 1 130 ? 0.467 12.070 -7.938 1.00 85.62 130 GLU A O 1
ATOM 1060 N N . GLN A 1 131 ? -0.502 13.473 -6.482 1.00 87.12 131 GLN A N 1
ATOM 1061 C CA . GLN A 1 131 ? -0.254 14.683 -7.274 1.00 87.12 131 GLN A CA 1
ATOM 1062 C C . GLN A 1 131 ? 1.236 15.029 -7.361 1.00 87.12 131 GLN A C 1
ATOM 1064 O O . GLN A 1 131 ? 1.720 15.432 -8.415 1.00 87.12 131 GLN A O 1
ATOM 1069 N N . GLU A 1 132 ? 1.962 14.860 -6.259 1.00 88.94 132 GLU A N 1
ATOM 1070 C CA . GLU A 1 132 ? 3.372 15.241 -6.140 1.00 88.94 132 GLU A CA 1
ATOM 1071 C C . GLU A 1 132 ? 4.324 14.042 -6.293 1.00 88.94 132 GLU A C 1
ATOM 1073 O O . GLU A 1 132 ? 5.532 14.185 -6.105 1.00 88.94 132 GLU A O 1
ATOM 1078 N N . ASN A 1 133 ? 3.799 12.856 -6.631 1.00 87.94 133 ASN A N 1
ATOM 1079 C CA . ASN A 1 133 ? 4.553 11.605 -6.778 1.00 87.94 133 ASN A CA 1
ATOM 1080 C C . ASN A 1 133 ? 5.474 11.315 -5.579 1.00 87.94 133 ASN A C 1
ATOM 1082 O O . ASN A 1 133 ? 6.652 10.975 -5.732 1.00 87.94 133 ASN A O 1
ATOM 1086 N N . TRP A 1 134 ? 4.957 11.476 -4.359 1.00 90.94 134 TRP A N 1
ATOM 1087 C CA . TRP A 1 134 ? 5.766 11.287 -3.158 1.00 90.94 134 TRP A CA 1
ATOM 1088 C C . TRP A 1 134 ? 6.275 9.855 -3.050 1.00 90.94 134 TRP A C 1
ATOM 1090 O O . TRP A 1 134 ? 5.505 8.898 -3.085 1.00 90.94 134 TRP A O 1
ATOM 1100 N N . SER A 1 135 ? 7.576 9.708 -2.805 1.00 91.25 135 SER A N 1
ATOM 1101 C CA . SER A 1 135 ? 8.134 8.436 -2.349 1.00 91.25 135 SER A CA 1
ATOM 1102 C C . SER A 1 135 ? 7.551 8.045 -0.985 1.00 91.25 135 SER A C 1
ATOM 1104 O O . SER A 1 135 ? 7.083 8.899 -0.228 1.00 91.25 135 SER A O 1
ATOM 1106 N N . THR A 1 136 ? 7.650 6.766 -0.616 1.00 92.25 136 THR A N 1
ATOM 1107 C CA . THR A 1 136 ? 7.293 6.291 0.734 1.00 92.25 136 THR A CA 1
ATOM 1108 C C . THR A 1 136 ? 7.965 7.118 1.833 1.00 92.25 136 THR A C 1
ATOM 1110 O O . THR A 1 136 ? 7.302 7.514 2.784 1.00 92.25 136 THR A O 1
ATOM 1113 N N . ARG A 1 137 ? 9.254 7.446 1.669 1.00 93.75 137 ARG A N 1
ATOM 1114 C CA . ARG A 1 137 ? 10.026 8.247 2.631 1.00 93.75 137 ARG A CA 1
ATOM 1115 C C . ARG A 1 137 ? 9.504 9.681 2.735 1.00 93.75 137 ARG A C 1
ATOM 1117 O O . ARG A 1 137 ? 9.449 10.250 3.820 1.00 93.75 137 ARG A O 1
ATOM 1124 N N . THR A 1 138 ? 9.129 10.275 1.604 1.00 94.00 138 THR A N 1
ATOM 1125 C CA . THR A 1 138 ? 8.548 11.622 1.582 1.00 94.00 138 THR A CA 1
ATOM 1126 C C . THR A 1 138 ? 7.197 11.626 2.287 1.00 94.00 138 THR A C 1
ATOM 1128 O O . THR A 1 138 ? 6.968 12.473 3.142 1.00 94.00 138 THR A O 1
ATOM 1131 N N . LEU A 1 139 ? 6.332 10.658 1.978 1.00 93.94 139 LEU A N 1
ATOM 1132 C CA . LEU A 1 139 ? 5.031 10.510 2.624 1.00 93.94 139 LEU A CA 1
ATOM 1133 C C . LEU A 1 139 ? 5.167 10.330 4.141 1.00 93.94 139 LEU A C 1
ATOM 1135 O O . LEU A 1 139 ? 4.485 11.018 4.895 1.00 93.94 139 LEU A O 1
ATOM 1139 N N . GLU A 1 140 ? 6.067 9.453 4.584 1.00 94.94 140 GLU A N 1
ATOM 1140 C CA . GLU A 1 140 ? 6.363 9.232 6.003 1.00 94.94 140 GLU A CA 1
ATOM 1141 C C . GLU A 1 140 ? 6.750 10.542 6.698 1.00 94.94 140 GLU A C 1
ATOM 1143 O O . GLU A 1 140 ? 6.080 10.960 7.642 1.00 94.94 140 GLU A O 1
ATOM 1148 N N . ARG A 1 141 ? 7.719 11.278 6.143 1.00 94.50 141 ARG A N 1
ATOM 1149 C CA . ARG A 1 141 ? 8.125 12.592 6.661 1.00 94.50 141 ARG A CA 1
ATOM 1150 C C . ARG A 1 141 ? 6.965 13.596 6.708 1.00 94.50 141 ARG A C 1
ATOM 1152 O O . ARG A 1 141 ? 6.869 14.401 7.636 1.00 94.50 141 ARG A O 1
ATOM 1159 N N . GLN A 1 142 ? 6.089 13.609 5.704 1.00 93.50 142 GLN A N 1
ATOM 1160 C CA . GLN A 1 142 ? 4.953 14.539 5.658 1.00 93.50 142 GLN A CA 1
ATOM 1161 C C . GLN A 1 142 ? 3.887 14.213 6.710 1.00 93.50 142 GLN A C 1
ATOM 1163 O O . GLN A 1 142 ? 3.274 15.141 7.252 1.00 93.50 142 GLN A O 1
ATOM 1168 N N . ILE A 1 143 ? 3.702 12.926 7.019 1.00 92.06 143 ILE A N 1
ATOM 1169 C CA . ILE A 1 143 ? 2.848 12.446 8.110 1.00 92.06 143 ILE A CA 1
ATOM 1170 C C . ILE A 1 143 ? 3.466 12.817 9.464 1.00 92.06 143 ILE A C 1
ATOM 1172 O O . ILE A 1 143 ? 2.790 13.425 10.294 1.00 92.06 143 ILE A O 1
ATOM 1176 N N . GLU A 1 144 ? 4.753 12.523 9.672 1.00 92.00 144 GLU A N 1
ATOM 1177 C CA . GLU A 1 144 ? 5.479 12.818 10.917 1.00 92.00 144 GLU A CA 1
ATOM 1178 C C . GLU A 1 144 ? 5.482 14.310 11.243 1.00 92.00 144 GLU A C 1
ATOM 1180 O O . GLU A 1 144 ? 5.229 14.721 12.374 1.00 92.00 144 GLU A O 1
ATOM 1185 N N . THR A 1 145 ? 5.708 15.144 10.228 1.00 90.56 145 THR A N 1
ATOM 1186 C CA . THR A 1 145 ? 5.731 16.600 10.393 1.00 90.56 145 THR A CA 1
ATOM 1187 C C . THR A 1 145 ? 4.340 17.235 10.442 1.00 90.56 145 THR A C 1
ATOM 1189 O O . THR A 1 145 ? 4.242 18.463 10.459 1.00 90.56 145 THR A O 1
ATOM 1192 N N . ARG A 1 146 ? 3.264 16.430 10.479 1.00 87.94 146 ARG A N 1
ATOM 1193 C CA . ARG A 1 146 ? 1.876 16.894 10.634 1.00 87.94 146 ARG A CA 1
ATOM 1194 C C . ARG A 1 146 ? 1.503 17.980 9.622 1.00 87.94 146 ARG A C 1
ATOM 1196 O O . ARG A 1 146 ? 0.887 18.994 9.953 1.00 87.94 146 ARG A O 1
ATOM 1203 N N . SER A 1 147 ? 1.912 17.783 8.367 1.00 81.56 147 SER A N 1
ATOM 1204 C CA . SER A 1 147 ? 1.711 18.775 7.301 1.00 81.56 147 SER A CA 1
ATOM 1205 C C . SER A 1 147 ? 0.239 19.143 7.096 1.00 81.56 147 SER A C 1
ATOM 1207 O O . SER A 1 147 ? -0.057 20.310 6.854 1.00 81.56 147 SER A O 1
ATOM 1209 N N . TYR A 1 148 ? -0.677 18.188 7.281 1.00 85.75 148 TYR A N 1
ATOM 1210 C CA . TYR A 1 148 ? -2.115 18.448 7.264 1.00 85.75 148 TYR A CA 1
ATOM 1211 C C . TYR A 1 148 ? -2.554 19.419 8.371 1.00 85.75 148 TYR A C 1
ATOM 1213 O O . TYR A 1 148 ? -3.263 20.382 8.102 1.00 85.75 148 TYR A O 1
ATOM 1221 N N . GLN A 1 149 ? -2.096 19.217 9.609 1.00 87.38 149 GLN A N 1
ATOM 1222 C CA . GLN A 1 149 ? -2.431 20.109 10.721 1.00 87.38 149 GLN A CA 1
ATOM 1223 C C . GLN A 1 149 ? -1.859 21.510 10.503 1.00 87.38 149 GLN A C 1
ATOM 1225 O O . GLN A 1 149 ? -2.547 22.488 10.770 1.00 87.38 149 GLN A O 1
ATOM 1230 N N . ARG A 1 150 ? -0.642 21.622 9.954 1.00 85.19 150 ARG A N 1
ATOM 1231 C CA . ARG A 1 150 ? -0.066 22.929 9.602 1.00 85.19 150 ARG A CA 1
ATOM 1232 C C . ARG A 1 150 ? -0.899 23.664 8.556 1.00 85.19 150 ARG A C 1
ATOM 1234 O O . ARG A 1 150 ? -1.124 24.855 8.719 1.00 85.19 150 ARG A O 1
ATOM 1241 N N . LEU A 1 151 ? -1.388 22.961 7.531 1.00 84.00 151 LEU A N 1
ATOM 1242 C CA . LEU A 1 151 ? -2.293 23.542 6.535 1.00 84.00 151 LEU A CA 1
ATOM 1243 C C . LEU A 1 151 ? -3.548 24.119 7.204 1.00 84.00 151 LEU A C 1
ATOM 1245 O O . LEU A 1 151 ? -3.924 25.249 6.909 1.00 84.00 15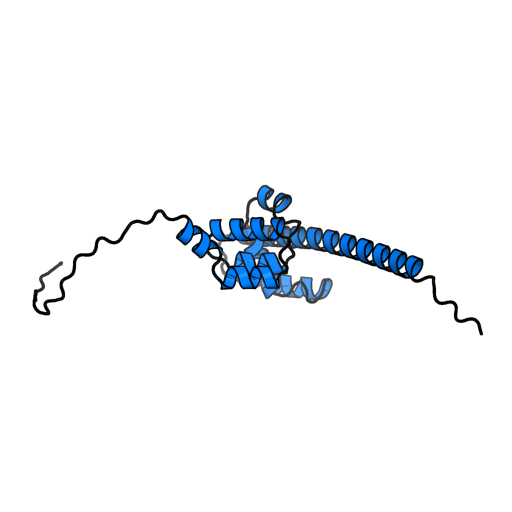1 LEU A O 1
ATOM 1249 N N . LEU A 1 152 ? -4.159 23.369 8.128 1.00 83.12 152 LEU A N 1
ATOM 1250 C CA . LEU A 1 152 ? -5.325 23.835 8.883 1.00 83.12 152 LEU A CA 1
ATOM 1251 C C . LEU A 1 152 ? -4.995 25.055 9.752 1.00 83.12 152 LEU A C 1
ATOM 1253 O O . LEU A 1 152 ? -5.783 25.990 9.797 1.00 83.12 152 LEU A O 1
ATOM 1257 N N . SER A 1 153 ? -3.827 25.083 10.401 1.00 75.81 153 SER A N 1
ATOM 1258 C CA . SER A 1 153 ? -3.385 26.231 11.203 1.00 75.81 153 SER A CA 1
ATOM 1259 C C . SER A 1 153 ? -3.118 27.485 10.367 1.00 75.81 153 SER A C 1
ATOM 1261 O O . SER A 1 153 ? -3.353 28.582 10.850 1.00 75.81 153 SER A O 1
ATOM 1263 N N . THR A 1 154 ? -2.651 27.346 9.123 1.00 74.31 154 THR A N 1
ATOM 1264 C CA . THR A 1 154 ? -2.444 28.483 8.206 1.00 74.31 154 THR A CA 1
ATOM 1265 C C . THR A 1 154 ? -3.748 28.965 7.561 1.00 74.31 154 THR A C 1
ATOM 1267 O O . THR A 1 154 ? -3.835 30.115 7.148 1.00 74.31 154 THR A O 1
ATOM 1270 N N . GLN A 1 155 ? -4.756 28.096 7.455 1.00 64.50 155 GLN A N 1
ATOM 1271 C CA . GLN A 1 155 ? -6.077 28.431 6.907 1.00 64.50 155 GLN A CA 1
ATOM 1272 C C . GLN A 1 155 ? -7.093 28.853 7.977 1.00 64.50 155 GLN A C 1
ATOM 1274 O O . GLN A 1 155 ? -8.168 29.341 7.630 1.00 64.50 155 GLN A O 1
ATOM 1279 N N . ALA A 1 156 ? -6.776 28.678 9.262 1.00 49.53 156 ALA A N 1
ATOM 1280 C CA . ALA A 1 156 ? -7.571 29.236 10.342 1.00 49.53 156 ALA A CA 1
ATOM 1281 C C . ALA A 1 156 ? -7.503 30.774 10.254 1.00 49.53 156 ALA A C 1
ATOM 1283 O O . ALA A 1 156 ? -6.398 31.320 10.229 1.00 49.53 156 ALA A O 1
ATOM 1284 N N . PRO A 1 157 ? -8.646 31.487 10.205 1.00 46.53 157 PRO A N 1
ATOM 1285 C CA . PRO A 1 157 ? -8.633 32.929 10.385 1.00 46.53 157 PRO A CA 1
ATOM 128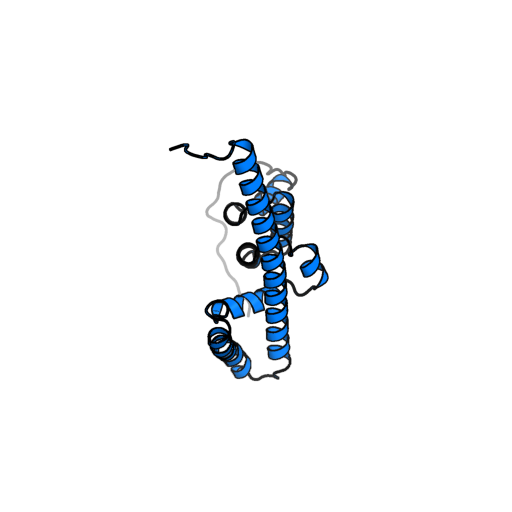6 C C . PRO A 1 157 ? -7.974 33.220 11.732 1.00 46.53 157 PRO A C 1
ATOM 1288 O O . PRO A 1 157 ? -8.251 32.519 12.707 1.00 46.53 157 PRO A O 1
ATOM 1291 N N . GLU A 1 158 ? -7.115 34.235 11.793 1.00 44.09 158 GLU A N 1
ATOM 1292 C CA . GLU A 1 158 ? -6.589 34.743 13.055 1.00 44.09 158 GLU A CA 1
ATOM 1293 C C . GLU A 1 158 ? -7.755 35.192 13.951 1.00 44.09 158 GLU A C 1
ATOM 1295 O O . GLU A 1 158 ? -8.186 36.344 13.927 1.00 44.09 158 GLU A O 1
ATOM 1300 N N . SER A 1 159 ? -8.288 34.287 14.771 1.00 47.25 159 SER A N 1
ATOM 1301 C CA . SER A 1 159 ? -8.987 34.668 15.988 1.00 47.25 159 SER A CA 1
ATOM 1302 C C . SER A 1 159 ? -7.920 35.232 16.918 1.00 47.25 159 SER A C 1
ATOM 1304 O O . SER A 1 159 ? -7.215 34.506 17.620 1.00 47.25 159 SER A O 1
ATOM 1306 N N . SER A 1 160 ? -7.743 36.540 16.801 1.00 41.59 160 SER A N 1
ATOM 1307 C CA . SER A 1 160 ? -6.788 37.363 17.524 1.00 41.59 160 SER A CA 1
ATOM 1308 C C . SER A 1 160 ? -6.990 37.178 19.035 1.00 41.59 160 SER A C 1
ATOM 1310 O O . SER A 1 160 ? -8.113 37.339 19.518 1.00 41.59 160 SER A O 1
ATOM 1312 N N . PRO A 1 161 ? -5.945 36.874 19.825 1.00 44.09 161 PRO A N 1
ATOM 1313 C CA . PRO A 1 161 ? -6.040 36.975 21.271 1.00 44.09 161 PRO A CA 1
ATOM 1314 C C . PRO A 1 161 ? -6.030 38.462 21.639 1.00 44.09 161 PRO A C 1
ATOM 1316 O O . PRO A 1 161 ? -5.017 39.140 21.466 1.00 44.09 161 PRO A O 1
ATOM 1319 N N . GLN A 1 162 ? -7.151 38.988 22.139 1.00 41.41 162 GLN A N 1
ATOM 1320 C CA . GLN A 1 162 ? -7.143 40.286 22.815 1.00 41.41 162 GLN A CA 1
ATOM 1321 C C . GLN A 1 162 ? -6.196 40.217 24.028 1.00 41.41 162 GLN A C 1
ATOM 1323 O O . GLN A 1 162 ? -6.319 39.304 24.849 1.00 41.41 162 GLN A O 1
ATOM 1328 N N . PRO A 1 163 ? -5.260 41.170 24.180 1.00 44.09 163 PRO A N 1
ATOM 1329 C CA . PRO A 1 163 ? -4.400 41.239 25.343 1.00 44.09 163 PRO A CA 1
ATOM 1330 C C . PRO A 1 163 ? -5.100 42.034 26.449 1.00 44.09 163 PRO A C 1
ATOM 1332 O O . PRO A 1 163 ? -5.198 43.256 26.380 1.00 44.09 163 PRO A O 1
ATOM 1335 N N . THR A 1 164 ? -5.514 41.365 27.520 1.00 42.12 164 THR A N 1
ATOM 1336 C CA . THR A 1 164 ? -5.650 42.021 28.826 1.00 42.12 164 THR A CA 1
ATOM 13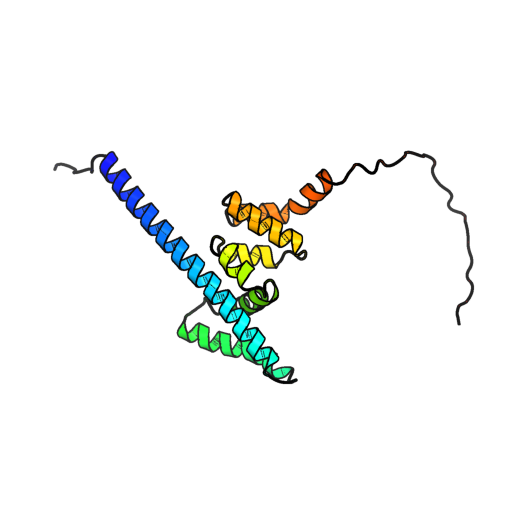37 C C . THR A 1 164 ? -4.748 41.320 29.825 1.00 42.12 164 THR A C 1
ATOM 1339 O O . THR A 1 164 ? -5.057 40.246 30.339 1.00 42.12 164 THR A O 1
ATOM 1342 N N . ALA A 1 165 ? -3.611 41.965 30.093 1.00 45.06 165 ALA A N 1
ATOM 1343 C CA . ALA A 1 165 ? -2.902 41.849 31.360 1.00 45.06 165 ALA A CA 1
ATOM 1344 C C . ALA A 1 165 ? -3.915 42.067 32.503 1.00 45.06 165 ALA A C 1
ATOM 1346 O O . ALA A 1 165 ? -4.756 42.958 32.425 1.00 45.06 165 ALA A O 1
ATOM 1347 N N . THR A 1 166 ? -3.932 41.255 33.557 1.00 38.53 166 THR A N 1
ATOM 1348 C CA . THR A 1 166 ? -3.137 41.469 34.777 1.00 38.53 166 THR A CA 1
ATOM 1349 C C . THR A 1 166 ? -3.178 40.178 35.615 1.00 38.53 166 THR A C 1
ATOM 1351 O O . THR A 1 166 ? -4.207 39.515 35.689 1.00 38.53 166 THR A O 1
ATOM 1354 N N . ARG A 1 167 ? -2.038 39.798 36.207 1.00 37.38 167 ARG A N 1
ATOM 1355 C CA . ARG A 1 167 ? -1.840 38.617 37.079 1.00 37.38 167 ARG A CA 1
ATOM 1356 C C . ARG A 1 167 ? -2.553 38.769 38.466 1.00 37.38 167 ARG A C 1
ATOM 1358 O O . ARG A 1 167 ? -3.209 39.779 38.681 1.00 37.38 167 ARG A O 1
ATOM 1365 N N . PRO A 1 168 ? -2.354 37.862 39.453 1.00 50.28 168 PRO A N 1
ATOM 1366 C CA . PRO A 1 168 ? -3.242 36.765 39.865 1.00 50.28 168 PRO A CA 1
ATOM 1367 C C . PRO A 1 168 ? -3.789 36.940 41.311 1.00 50.28 168 PRO A C 1
ATOM 1369 O O . PRO A 1 168 ? -3.343 37.816 42.046 1.00 50.28 168 PRO A O 1
ATOM 1372 N N . SER A 1 169 ? -4.683 36.061 41.785 1.00 34.81 169 SER A N 1
ATOM 1373 C CA . SER A 1 169 ? -4.966 35.917 43.229 1.00 34.81 169 SER A CA 1
ATOM 1374 C C . SER A 1 169 ? -5.183 34.452 43.616 1.00 34.81 169 SER A C 1
ATOM 1376 O O . SER A 1 169 ? -5.933 33.727 42.974 1.00 34.81 169 SER A O 1
ATOM 1378 N N . ILE A 1 170 ? -4.482 34.044 44.677 1.00 48.09 170 ILE A N 1
ATOM 1379 C CA . ILE A 1 170 ? -4.355 32.697 45.270 1.00 48.09 170 ILE A CA 1
ATOM 1380 C C . ILE A 1 170 ? -5.424 32.443 46.359 1.00 48.09 170 ILE A C 1
ATOM 1382 O O . ILE A 1 170 ? -5.360 31.480 47.118 1.00 48.09 170 ILE A O 1
ATOM 1386 N N . ARG A 1 171 ? -6.444 33.290 46.476 1.00 43.66 171 ARG A N 1
ATOM 1387 C CA . ARG A 1 171 ? -7.523 33.115 47.453 1.00 43.66 171 ARG A CA 1
ATOM 1388 C C . ARG A 1 171 ? -8.826 33.506 46.798 1.00 43.66 171 ARG A C 1
ATOM 1390 O O . ARG A 1 171 ? -9.035 34.695 46.648 1.00 43.66 171 ARG A O 1
ATOM 1397 N N . ASP A 1 172 ? -9.589 32.501 46.388 1.00 42.84 172 ASP A N 1
ATOM 1398 C CA . ASP A 1 172 ? -11.030 32.491 46.115 1.00 42.84 172 ASP A CA 1
ATOM 1399 C C . ASP A 1 172 ? -11.323 31.067 45.592 1.00 42.84 172 ASP A C 1
ATOM 1401 O O . ASP A 1 172 ? -10.782 30.671 44.571 1.00 42.84 172 ASP A O 1
ATOM 1405 N N . PHE A 1 173 ? -12.071 30.159 46.202 1.00 42.25 173 PHE A N 1
ATOM 1406 C CA . PHE A 1 173 ? -12.881 30.171 47.403 1.00 42.25 173 PHE A CA 1
ATOM 1407 C C . PHE A 1 173 ? -13.052 28.696 47.813 1.00 42.25 173 PHE A C 1
ATOM 1409 O O . PHE A 1 173 ? -13.477 27.852 47.028 1.00 42.25 173 PHE A O 1
ATOM 1416 N N . ILE A 1 174 ? -12.694 28.384 49.052 1.00 44.78 174 ILE A N 1
ATOM 1417 C CA . ILE A 1 174 ? -13.050 27.149 49.754 1.00 44.78 174 ILE A CA 1
ATOM 1418 C C . ILE A 1 174 ? -14.582 27.068 49.878 1.00 44.78 174 ILE A C 1
ATOM 1420 O O . ILE A 1 174 ? -15.146 27.976 50.485 1.00 44.78 174 ILE A O 1
ATOM 1424 N N . LYS A 1 175 ? -15.217 25.993 49.375 1.00 35.59 175 LYS A N 1
ATOM 1425 C CA . LYS A 1 175 ? -16.192 25.107 50.069 1.00 35.59 175 LYS A CA 1
ATOM 1426 C C . LYS A 1 175 ? -17.145 24.369 49.115 1.00 35.59 175 LYS A C 1
ATOM 1428 O O . LYS A 1 175 ? -17.857 24.981 48.330 1.00 35.59 175 LYS A O 1
ATOM 1433 N N . ASP A 1 176 ? -17.171 23.051 49.309 1.00 40.44 176 ASP A N 1
ATOM 1434 C CA . ASP A 1 176 ? -18.306 22.121 49.155 1.00 40.44 176 ASP A CA 1
ATOM 1435 C C . ASP A 1 176 ? -19.673 22.757 49.493 1.00 40.44 176 ASP A C 1
ATOM 1437 O O . ASP A 1 176 ? -19.725 23.583 50.416 1.00 40.44 176 ASP A O 1
ATOM 1441 N N . PRO A 1 177 ? -20.794 22.343 48.857 1.00 42.56 177 PRO A N 1
ATOM 1442 C CA . PRO A 1 177 ? -21.480 21.148 49.379 1.00 42.56 177 PRO A CA 1
ATOM 1443 C C . PRO A 1 177 ? -22.304 20.290 48.381 1.00 42.56 177 PRO A C 1
ATOM 1445 O O . PRO A 1 177 ? -22.975 20.803 47.492 1.00 42.56 177 PRO A O 1
ATOM 1448 N N . TYR A 1 178 ? -22.352 18.984 48.682 1.00 33.31 178 TYR A N 1
ATOM 1449 C CA . TYR A 1 178 ? -23.462 18.020 48.513 1.00 33.31 178 TYR A CA 1
ATOM 1450 C C . TYR A 1 178 ? -24.151 17.868 47.143 1.00 33.31 178 TYR A C 1
ATOM 1452 O O . TYR A 1 178 ? -24.994 18.675 46.756 1.00 33.31 178 TYR A O 1
ATOM 1460 N N . VAL A 1 179 ? -23.982 16.686 46.538 1.00 40.88 179 VAL A N 1
ATOM 1461 C CA . VAL A 1 179 ? -25.044 16.032 45.755 1.00 40.88 179 VAL A CA 1
ATOM 1462 C C . VAL A 1 179 ? -25.143 14.567 46.205 1.00 40.88 179 VAL A C 1
ATOM 1464 O O . VAL A 1 179 ? -24.120 13.908 46.370 1.00 40.88 179 VAL A O 1
ATOM 1467 N N . LEU A 1 180 ? -26.389 14.169 46.481 1.00 40.16 180 LEU A N 1
ATOM 1468 C CA . LEU A 1 180 ? -26.915 12.922 47.062 1.00 40.16 180 LEU A CA 1
ATOM 1469 C C . LEU A 1 180 ? -26.322 11.613 46.522 1.00 40.16 180 LEU A C 1
ATOM 1471 O O . LEU A 1 180 ? -26.087 11.529 45.297 1.00 40.16 180 LEU A O 1
#

pLDDT: mean 78.93, std 19.21, range [33.31, 97.38]

Secondary structure (DSSP, 8-state):
----PPPHHHHHHHHHHHHHHHHHHHHHHHHHHHHHHHHHHHHHHHHHHHSTT-HHHHHHHHHHHHHHHHHHH-GGG-HHHHHHHHHHHHH---HHHHHHSSSSS-HHHHHHHTT-S-HHHHHHHHHHHHHTT--HHHHHHHHHTTHHHHHHHHHS-------------S----------

Sequence (180 aa):
SDDLTPSSNLFSDVRDILADARRAAYTAVNSAMVAAYWQIGRRIVEEEQGGSAKSNYGERLLPELSRALTKEFGKGFSYANLRNFRQFYLTYPDPQICYAVRSKLSWTQHRLIMRVESHSAREYYIKRAEQENWSTRTLERQIETRSYQRLLSTQAPESSPQPTATRPSIRDFIKDPYVL

Radius of gyration: 26.51 Å; chains: 1; bounding box: 68×64×81 Å

Foldseek 3Di:
DDPPDDDPVVVVVVVVVVVVVVVVVVLVVQLVVLVVLLVLLVVLVVVVVVPPDDPVVNVVVLVVQLVVCCVVPNDCRHSVSSVVSVLLCVLPVDPVCSNPQPSRDGPLLSSLLSPDPDNVVSVVLSVCCNVVVDDSVRSNVCVVVPVVVVVVVVPDDPPDPDDDDDDDDPCDDDDDDDDD